Protein AF-A0A5J5EUI4-F1 (afdb_monomer)

Sequence (86 aa):
MSAERPRLSEQEKKNNHIASEQKRRMAIREGFDRLTEIVPGLEGQGRSESVVLRKSVDHMREVLQERQELIERIQALGGEIPPELQ

pLDDT: mean 89.13, std 11.53, range [40.84, 98.06]

Mean predicted aligned error: 7.28 Å

Radius of gyration: 23.44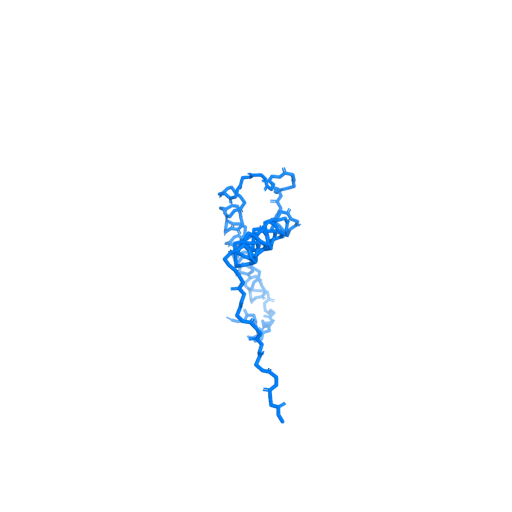 Å; Cα contac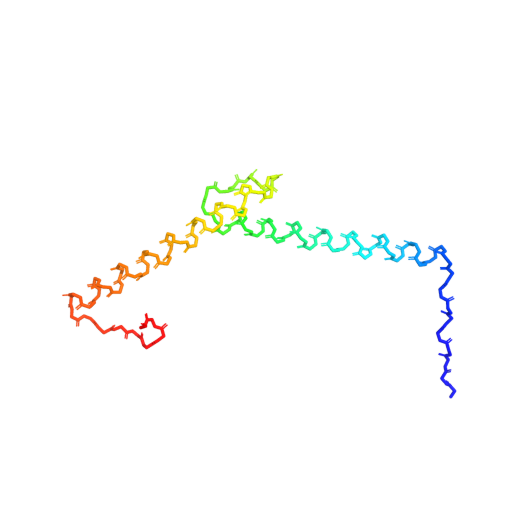ts (8 Å, |Δi|>4): 32; chains: 1; bounding box: 46×49×57 Å

Solvent-accessible surface area (backbone atoms only — not comparable to full-atom values): 5163 Å² total; per-residue (Å²): 132,83,79,76,77,76,80,74,50,73,67,53,49,53,51,51,50,52,52,51,51,50,53,52,52,48,56,51,49,54,52,45,49,54,49,27,74,73,36,87,93,27,75,91,45,68,84,41,66,70,58,50,55,50,52,45,54,52,50,52,51,51,53,55,48,53,52,50,54,52,50,53,50,37,49,75,73,71,44,86,75,56,80,96,74,110

InterPro domains:
  IPR011598 Myc-type, basic helix-loop-helix (bHLH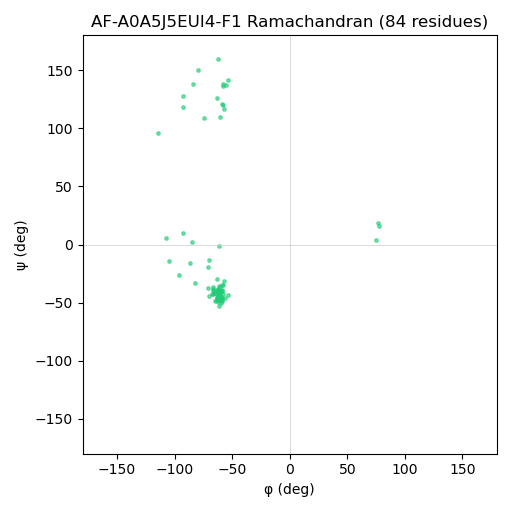) domain [PF00010] (13-62)
  IPR011598 Myc-type, basic helix-loop-helix (bHLH) domain [PS50888] (12-63)
  IPR011598 Myc-type, basic helix-loop-helix (bHLH) domain [SM00353] (18-69)
  IPR036638 Helix-loop-helix DNA-binding domain superfamily [G3DSA:4.10.280.10] (4-84)
  IPR036638 Helix-loop-helix DNA-binding domain superfamily [SSF47459] (4-78)
  IPR052207 Max-like/E-box-binding transcription factors [PTHR15741] (7-81)

Organism: NCBI:txid1250544

Secondary structure (DSSP, 8-state):
---PPPPPPHHHHHHHHHHHHHHHHHHHHHHHHHHHHHSTT-TT-TT-HHHHHHHHHHHHHHHHHHHHHHHHHHHHTTPPPPTTT-

Nearest PDB structures (foldseek):
  3ry9-assembly2_B  TM=3.998E-01  e=6.708E+00  synthetic construct

Foldseek 3Di:
DPPDDDDDDPVRVVVVVVVVVVVVVVVVLVVLVVLLVPQPPSPVVSPDPVVSVVSSVVSVVVVVVVLVVVVVVCVVVVHDDDPVSD

Structure (mmCIF, N/CA/C/O backbone):
data_AF-A0A5J5EUI4-F1
#
_entry.id   AF-A0A5J5EUI4-F1
#
loop_
_atom_site.group_PDB
_atom_site.id
_atom_site.type_symbol
_atom_site.label_atom_id
_atom_site.label_alt_id
_atom_site.label_comp_id
_atom_site.label_asym_id
_atom_site.label_entity_id
_atom_site.label_seq_id
_atom_site.pdbx_PDB_ins_code
_atom_site.Cartn_x
_atom_site.Cartn_y
_atom_site.Cartn_z
_atom_site.occupancy
_atom_site.B_iso_or_equiv
_atom_site.auth_seq_id
_atom_site.auth_comp_id
_atom_site.auth_asym_id
_atom_site.auth_atom_id
_atom_site.pdbx_PDB_model_num
ATOM 1 N N . MET A 1 1 ? 12.101 -39.877 -30.029 1.00 40.84 1 MET A N 1
ATOM 2 C CA . MET A 1 1 ? 13.232 -38.981 -30.338 1.00 40.84 1 MET A CA 1
ATOM 3 C C . MET A 1 1 ? 12.938 -37.635 -29.713 1.00 40.84 1 MET A C 1
ATOM 5 O O . MET A 1 1 ? 12.063 -36.931 -30.198 1.00 40.84 1 MET A O 1
ATOM 9 N N . SER A 1 2 ? 13.565 -37.335 -28.579 1.00 50.47 2 SER A N 1
ATOM 10 C CA . SER A 1 2 ? 13.387 -36.048 -27.907 1.00 50.47 2 SER A CA 1
ATOM 11 C C . SER A 1 2 ? 14.161 -35.007 -28.703 1.00 50.47 2 SER A C 1
ATOM 13 O O . SER A 1 2 ? 15.386 -35.063 -28.738 1.00 50.47 2 SER A O 1
ATOM 15 N N . ALA A 1 3 ? 13.456 -34.114 -29.396 1.00 54.78 3 ALA A N 1
ATOM 16 C CA . ALA A 1 3 ? 14.081 -32.992 -30.078 1.00 54.78 3 ALA A CA 1
ATOM 17 C C . ALA A 1 3 ? 14.799 -32.133 -29.026 1.00 54.78 3 ALA A C 1
ATOM 19 O O . ALA 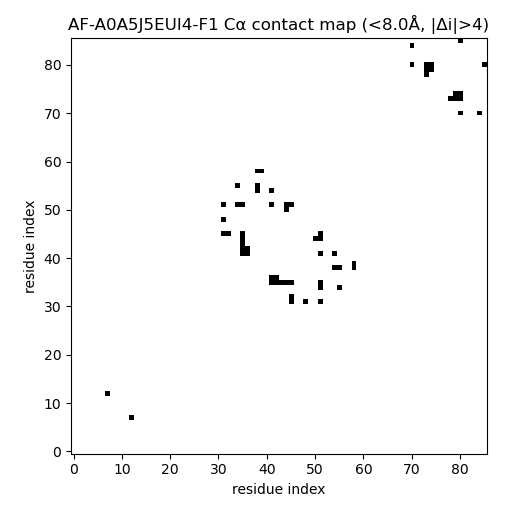A 1 3 ? 14.159 -31.516 -28.170 1.00 54.78 3 ALA A O 1
ATOM 20 N N . GLU A 1 4 ? 16.130 -32.159 -29.044 1.00 58.53 4 GLU A N 1
ATOM 21 C CA . GLU A 1 4 ? 16.958 -31.283 -28.225 1.00 58.53 4 GLU A CA 1
ATOM 22 C C . GLU A 1 4 ? 16.585 -29.837 -28.556 1.00 58.53 4 GLU A C 1
ATOM 24 O O . GLU A 1 4 ? 16.728 -29.389 -29.694 1.00 58.53 4 GLU A O 1
ATOM 29 N N . ARG A 1 5 ? 16.056 -29.108 -27.564 1.00 66.88 5 ARG A N 1
ATOM 30 C CA . ARG A 1 5 ? 15.798 -27.674 -27.710 1.00 66.88 5 ARG A CA 1
ATOM 31 C C . ARG A 1 5 ? 17.133 -27.003 -28.059 1.00 66.88 5 ARG A C 1
ATOM 33 O O . ARG A 1 5 ? 18.066 -27.131 -27.260 1.00 66.88 5 ARG A O 1
ATOM 40 N N . PRO A 1 6 ? 17.253 -26.319 -29.212 1.00 71.69 6 PRO A N 1
ATOM 41 C CA . PRO A 1 6 ? 18.507 -25.692 -29.599 1.00 71.69 6 PRO A CA 1
ATOM 42 C C . PRO A 1 6 ? 18.945 -24.701 -28.517 1.00 71.69 6 PRO A C 1
ATOM 44 O O . PRO A 1 6 ? 18.130 -23.964 -27.953 1.00 71.69 6 PRO A O 1
ATOM 47 N N . ARG A 1 7 ? 20.240 -24.718 -28.183 1.00 77.12 7 ARG A N 1
ATOM 48 C CA . ARG A 1 7 ? 20.824 -23.769 -27.231 1.00 77.12 7 ARG A CA 1
ATOM 49 C C . ARG A 1 7 ? 20.684 -22.361 -27.809 1.00 77.12 7 ARG A C 1
ATOM 51 O O . ARG A 1 7 ? 21.117 -22.121 -28.930 1.00 77.12 7 ARG A O 1
ATOM 58 N N . LEU A 1 8 ? 20.093 -21.456 -27.030 1.00 81.19 8 LEU A N 1
ATOM 59 C CA . LEU A 1 8 ? 19.913 -20.053 -27.408 1.00 81.19 8 LEU A CA 1
ATOM 60 C C . LEU A 1 8 ? 21.261 -19.418 -27.778 1.00 81.19 8 LEU A C 1
ATOM 62 O O . LEU A 1 8 ? 22.250 -19.604 -27.058 1.00 81.19 8 LEU A O 1
ATOM 66 N N . SER A 1 9 ? 21.282 -18.630 -28.849 1.00 88.62 9 SER A N 1
ATOM 67 C CA . SER A 1 9 ? 22.403 -17.750 -29.179 1.00 88.62 9 SER A CA 1
ATOM 68 C C . SER A 1 9 ? 22.608 -16.691 -28.091 1.00 88.62 9 SER A C 1
ATOM 70 O O . SER A 1 9 ? 21.700 -16.364 -27.324 1.00 88.62 9 SER A O 1
ATOM 72 N N . GLU A 1 10 ? 23.804 -16.105 -28.031 1.00 88.00 10 GLU A N 1
ATOM 73 C CA . GLU A 1 10 ? 24.104 -15.024 -27.081 1.00 88.00 10 GLU A CA 1
ATOM 74 C C . GLU A 1 10 ? 23.168 -13.816 -27.261 1.00 88.00 10 GLU A C 1
ATOM 76 O O . GLU A 1 10 ? 22.735 -13.205 -26.282 1.00 88.00 10 GLU A O 1
ATOM 81 N N . GLN A 1 11 ? 22.768 -13.520 -28.503 1.00 90.56 11 GLN A N 1
ATOM 82 C CA . GLN A 1 11 ? 21.804 -12.460 -28.793 1.00 90.56 11 GLN A CA 1
ATOM 83 C C . GLN A 1 11 ? 20.400 -12.798 -28.266 1.00 90.56 11 GLN A C 1
ATOM 85 O O . GLN A 1 11 ? 19.750 -11.942 -27.665 1.00 90.56 11 GLN A O 1
ATOM 90 N N . GLU A 1 12 ? 19.937 -14.041 -28.429 1.00 90.88 12 GLU A N 1
ATOM 91 C CA . GLU A 1 12 ? 18.648 -14.488 -27.884 1.00 90.88 12 GLU A CA 1
ATOM 92 C C . GLU A 1 12 ? 18.645 -14.490 -26.354 1.00 90.88 12 GLU A C 1
ATOM 94 O O . GLU A 1 12 ? 17.676 -14.040 -25.742 1.00 90.88 12 GLU A O 1
ATOM 99 N N . LYS A 1 13 ? 19.739 -14.925 -25.715 1.00 91.19 13 LYS A N 1
ATOM 100 C CA . LYS A 1 13 ? 19.884 -14.851 -24.252 1.00 91.19 13 LYS A CA 1
ATOM 101 C C . LYS A 1 13 ? 19.801 -13.410 -23.756 1.00 91.19 13 LYS A C 1
ATOM 103 O O . LYS A 1 13 ? 19.082 -13.143 -22.794 1.00 91.19 13 LYS A O 1
ATOM 108 N N . LYS A 1 14 ? 20.489 -12.479 -24.426 1.00 93.50 14 LYS A N 1
ATOM 109 C CA . LYS A 1 14 ? 20.453 -11.049 -24.090 1.00 93.50 14 LYS A CA 1
ATOM 110 C C . LYS A 1 14 ? 19.041 -10.474 -24.223 1.00 93.50 14 LYS A C 1
ATOM 112 O O . LYS A 1 14 ? 18.574 -9.796 -23.310 1.00 93.50 14 LYS A O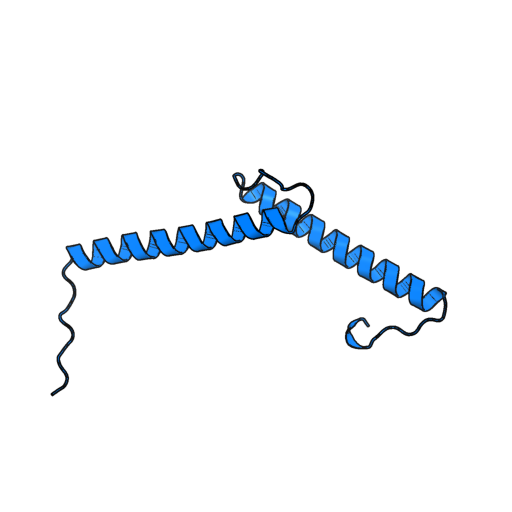 1
ATOM 117 N N . ASN A 1 15 ? 18.344 -10.786 -25.316 1.00 94.06 15 ASN A N 1
ATOM 118 C CA . ASN A 1 15 ? 16.967 -10.341 -25.541 1.00 94.06 15 ASN A CA 1
ATOM 119 C C . ASN A 1 15 ? 16.009 -10.904 -24.478 1.00 94.06 15 ASN A C 1
ATOM 121 O O . ASN A 1 15 ? 15.226 -10.151 -23.899 1.00 94.06 15 ASN A O 1
ATOM 125 N N . ASN A 1 16 ? 16.117 -12.198 -24.161 1.00 94.06 16 ASN A N 1
ATOM 126 C CA . ASN A 1 16 ? 15.311 -12.836 -23.118 1.00 94.06 16 ASN A CA 1
ATOM 127 C C . ASN A 1 16 ? 15.574 -12.234 -21.735 1.00 94.06 16 ASN A C 1
ATOM 129 O O . ASN A 1 16 ? 14.633 -12.027 -20.970 1.00 94.06 16 ASN A O 1
ATOM 133 N N . HIS A 1 17 ? 16.829 -11.914 -21.414 1.00 95.69 17 HIS A N 1
ATOM 134 C CA . HIS A 1 17 ? 17.172 -11.264 -20.151 1.00 95.69 17 HIS A CA 1
ATOM 135 C C . HIS A 1 17 ? 16.515 -9.881 -20.024 1.00 95.69 17 HIS A C 1
ATOM 137 O O . HIS A 1 17 ? 15.880 -9.595 -19.009 1.00 95.69 17 HIS A O 1
ATOM 143 N N . ILE A 1 18 ? 16.594 -9.055 -21.074 1.00 96.25 18 ILE A N 1
ATOM 144 C CA . ILE A 1 18 ? 15.955 -7.730 -21.108 1.00 96.25 18 ILE A CA 1
ATOM 145 C C . ILE A 1 18 ? 14.435 -7.857 -20.956 1.00 96.25 18 ILE A C 1
ATOM 147 O O . ILE A 1 18 ? 13.845 -7.168 -20.125 1.00 96.25 18 ILE A O 1
ATOM 151 N N . ALA A 1 19 ? 13.805 -8.764 -21.707 1.00 96.69 19 ALA A N 1
ATOM 152 C CA . ALA A 1 19 ? 12.362 -8.983 -21.641 1.00 96.69 19 ALA A CA 1
ATOM 153 C C . ALA A 1 19 ? 11.912 -9.473 -20.253 1.00 96.69 19 ALA A C 1
ATOM 155 O O . ALA A 1 19 ? 10.908 -9.000 -19.715 1.00 96.69 19 ALA A O 1
ATOM 156 N N . SER A 1 20 ? 12.672 -10.386 -19.639 1.00 97.31 20 SER A N 1
ATOM 157 C CA . SER A 1 20 ? 12.393 -10.883 -18.289 1.00 97.31 20 SER A CA 1
ATOM 158 C C . SER A 1 20 ? 12.472 -9.767 -17.247 1.00 97.31 20 SER A C 1
ATOM 160 O O .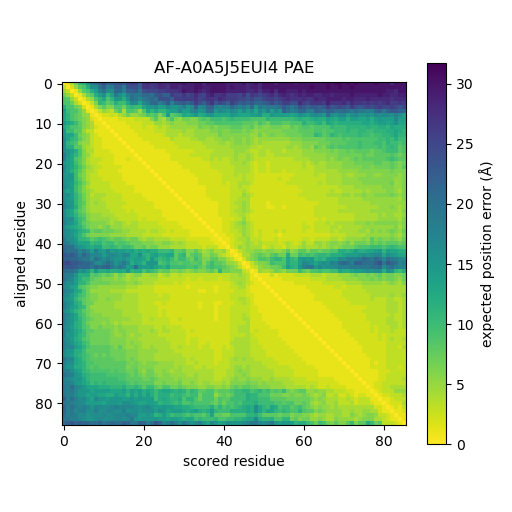 SER A 1 20 ? 11.607 -9.679 -16.377 1.00 97.31 20 SER A O 1
ATOM 162 N N . GLU A 1 21 ? 13.478 -8.896 -17.332 1.00 97.94 21 GLU A N 1
ATOM 163 C CA . GLU A 1 21 ? 13.626 -7.780 -16.396 1.00 97.94 21 GLU A CA 1
ATOM 164 C C . GLU A 1 21 ? 12.558 -6.700 -16.618 1.00 97.94 21 GLU A C 1
ATOM 166 O O . GLU A 1 21 ? 12.016 -6.167 -15.651 1.00 97.94 21 GLU A O 1
ATOM 171 N N . GLN A 1 22 ? 12.178 -6.418 -17.868 1.00 98.00 22 GLN A N 1
ATOM 172 C CA . GLN A 1 22 ? 11.043 -5.539 -18.166 1.00 98.00 22 GLN A CA 1
ATOM 173 C C . GLN A 1 22 ? 9.749 -6.080 -17.554 1.00 98.00 22 GLN A C 1
ATOM 175 O O . GLN A 1 22 ? 9.057 -5.346 -16.851 1.00 98.00 22 GLN A O 1
ATOM 180 N N . LYS A 1 23 ? 9.455 -7.374 -17.742 1.00 97.81 23 LYS A N 1
AT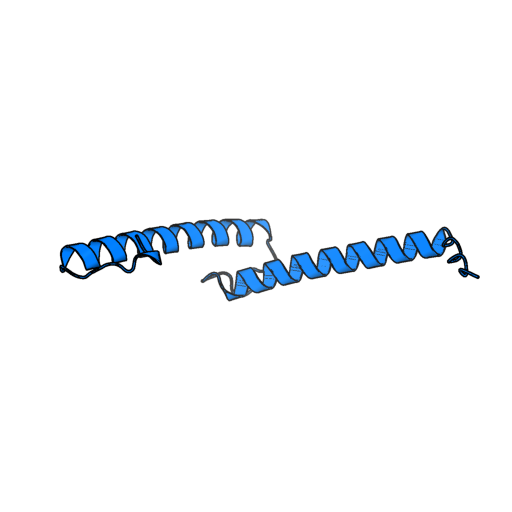OM 181 C CA . LYS A 1 23 ? 8.287 -8.023 -17.133 1.00 97.81 23 LYS A CA 1
ATOM 182 C C . LYS A 1 23 ? 8.326 -7.943 -15.607 1.00 97.81 23 LYS A C 1
ATOM 184 O O . LYS A 1 23 ? 7.322 -7.592 -14.992 1.00 97.81 23 LYS A O 1
ATOM 189 N N . ARG A 1 24 ? 9.483 -8.215 -14.994 1.00 98.06 24 ARG A N 1
ATOM 190 C CA . ARG A 1 24 ? 9.673 -8.097 -13.542 1.00 98.06 24 ARG A CA 1
ATOM 191 C C . ARG A 1 24 ? 9.390 -6.674 -13.052 1.00 98.06 24 ARG A C 1
ATOM 193 O O . ARG A 1 24 ? 8.672 -6.503 -12.073 1.00 98.06 24 ARG A O 1
ATOM 200 N N . ARG A 1 25 ? 9.915 -5.653 -13.735 1.00 96.62 25 ARG A N 1
ATOM 201 C CA . ARG A 1 25 ? 9.694 -4.242 -13.376 1.00 96.62 25 ARG A CA 1
ATOM 202 C C . ARG A 1 25 ? 8.248 -3.797 -13.558 1.00 96.62 25 ARG A C 1
ATOM 204 O O . ARG A 1 25 ? 7.758 -3.040 -12.727 1.00 96.62 25 ARG A O 1
ATOM 211 N N . MET A 1 26 ? 7.566 -4.266 -14.604 1.00 96.25 26 MET A N 1
ATOM 212 C CA . MET A 1 26 ? 6.137 -3.994 -14.791 1.00 96.25 26 MET A CA 1
ATOM 213 C C . MET A 1 26 ? 5.312 -4.582 -13.646 1.00 96.25 26 MET A C 1
ATOM 215 O O . MET A 1 26 ? 4.534 -3.853 -13.046 1.00 96.25 26 MET A O 1
ATOM 219 N N . ALA A 1 27 ? 5.568 -5.835 -13.257 1.00 96.12 27 ALA A N 1
ATOM 220 C CA . ALA A 1 27 ? 4.869 -6.465 -12.135 1.00 96.12 27 ALA A CA 1
ATOM 221 C C . ALA A 1 27 ? 5.088 -5.726 -10.799 1.00 96.12 27 ALA A C 1
ATOM 223 O O . ALA A 1 27 ? 4.168 -5.621 -9.989 1.00 96.12 27 ALA A O 1
ATOM 224 N N . ILE A 1 28 ? 6.294 -5.189 -10.567 1.00 94.00 28 ILE A N 1
ATOM 225 C CA . ILE A 1 28 ? 6.577 -4.350 -9.391 1.00 94.00 28 ILE A CA 1
ATOM 226 C C . ILE A 1 28 ? 5.750 -3.061 -9.445 1.00 94.00 28 ILE A C 1
ATOM 228 O O . ILE A 1 28 ? 5.102 -2.722 -8.458 1.00 94.00 28 ILE A O 1
ATOM 232 N N . ARG A 1 29 ? 5.734 -2.369 -10.591 1.00 92.69 29 ARG A N 1
ATOM 233 C CA . ARG A 1 29 ? 4.965 -1.128 -10.766 1.00 92.69 29 ARG A CA 1
ATOM 234 C C . ARG A 1 29 ? 3.467 -1.350 -10.564 1.00 92.69 29 ARG A C 1
ATOM 236 O O . ARG A 1 29 ? 2.869 -0.615 -9.797 1.00 92.69 29 ARG A O 1
ATOM 243 N N . GLU A 1 30 ? 2.904 -2.406 -11.145 1.00 93.06 30 GLU A N 1
ATOM 244 C CA . GLU A 1 30 ? 1.503 -2.786 -10.917 1.00 93.06 30 GLU A CA 1
ATOM 245 C C . GLU A 1 30 ? 1.211 -3.044 -9.431 1.00 93.06 30 GLU A C 1
ATOM 247 O O . GLU A 1 30 ? 0.124 -2.748 -8.943 1.00 93.06 30 GLU A O 1
ATOM 252 N N . GLY A 1 31 ? 2.177 -3.592 -8.685 1.00 93.31 31 GLY A N 1
ATOM 253 C CA . GLY A 1 31 ? 2.076 -3.730 -7.233 1.00 93.31 31 GLY A CA 1
ATOM 254 C C . GLY A 1 31 ? 1.975 -2.384 -6.514 1.00 93.31 31 GLY A C 1
ATOM 255 O O . GLY A 1 31 ? 1.136 -2.235 -5.631 1.00 93.31 31 GLY A O 1
ATOM 256 N N . PHE A 1 32 ? 2.789 -1.406 -6.911 1.00 93.50 32 PHE A N 1
ATOM 257 C CA . PHE A 1 32 ? 2.723 -0.043 -6.381 1.00 93.50 32 PHE A CA 1
ATOM 258 C C . PHE A 1 32 ? 1.423 0.667 -6.753 1.00 93.50 32 PHE A C 1
ATOM 260 O O . PHE A 1 32 ? 0.829 1.302 -5.886 1.00 93.50 32 PHE A O 1
ATOM 267 N N . ASP A 1 33 ? 0.957 0.519 -7.991 1.00 91.50 33 ASP A N 1
ATOM 268 C CA . ASP A 1 33 ? -0.303 1.113 -8.440 1.00 91.50 33 ASP A CA 1
ATOM 269 C C . ASP A 1 33 ? -1.474 0.588 -7.589 1.00 91.50 33 ASP A C 1
ATOM 271 O O . ASP A 1 33 ? -2.222 1.383 -7.020 1.00 91.50 33 ASP A O 1
ATOM 275 N N . ARG A 1 34 ? -1.542 -0.731 -7.343 1.00 92.69 34 ARG A N 1
ATOM 276 C CA . ARG A 1 34 ? -2.539 -1.322 -6.428 1.00 92.69 34 ARG A CA 1
ATOM 277 C C . ARG A 1 34 ? -2.450 -0.778 -5.002 1.00 92.69 34 ARG A C 1
ATOM 279 O O . ARG A 1 34 ? -3.480 -0.562 -4.374 1.00 92.69 34 ARG A O 1
ATOM 286 N N . LEU A 1 35 ? -1.244 -0.549 -4.472 1.00 93.38 35 LEU A N 1
ATOM 287 C CA . LEU A 1 35 ? -1.094 0.062 -3.144 1.00 93.38 35 LEU A CA 1
ATOM 288 C C . LEU A 1 35 ? -1.690 1.474 -3.105 1.00 93.38 35 LEU A C 1
ATOM 290 O O . LEU A 1 35 ? -2.321 1.839 -2.118 1.00 93.38 35 LEU A O 1
ATOM 294 N N . THR A 1 36 ? -1.534 2.257 -4.176 1.00 91.69 36 THR A N 1
ATOM 295 C CA . THR A 1 36 ? -2.113 3.609 -4.239 1.00 91.69 36 THR A CA 1
ATOM 296 C C . THR A 1 36 ? -3.633 3.640 -4.365 1.00 91.69 36 THR A C 1
ATOM 298 O O . THR A 1 36 ? -4.229 4.662 -4.046 1.00 91.69 36 THR A O 1
ATOM 301 N N . GLU A 1 37 ? -4.256 2.543 -4.800 1.00 91.94 37 GLU A N 1
ATOM 302 C CA . GLU A 1 37 ? -5.716 2.412 -4.882 1.00 91.94 37 GLU A CA 1
ATOM 303 C C . GLU A 1 37 ? -6.349 2.037 -3.535 1.00 91.94 37 GLU A C 1
ATOM 305 O O . GLU A 1 37 ? -7.474 2.444 -3.257 1.00 91.94 37 GLU A O 1
ATOM 310 N N . ILE A 1 38 ? -5.648 1.254 -2.705 1.00 92.88 38 ILE A N 1
ATOM 311 C CA . ILE A 1 38 ? -6.199 0.732 -1.441 1.00 92.88 38 ILE A CA 1
ATOM 312 C C . ILE A 1 38 ? -5.831 1.572 -0.216 1.00 92.88 38 ILE A C 1
ATOM 314 O O . ILE A 1 38 ? -6.547 1.524 0.779 1.00 92.88 38 ILE A O 1
ATOM 318 N N . VAL A 1 39 ? -4.710 2.299 -0.252 1.00 93.75 39 VAL A N 1
ATOM 319 C CA . VAL A 1 39 ? -4.245 3.107 0.882 1.00 93.75 39 VAL A CA 1
ATOM 320 C C . VAL A 1 39 ? -4.783 4.534 0.736 1.00 93.75 39 VAL A C 1
ATOM 322 O O . VAL A 1 39 ? -4.405 5.221 -0.219 1.00 93.75 39 VAL A O 1
ATOM 325 N N . PRO A 1 40 ? -5.607 5.022 1.680 1.00 91.62 40 PRO A N 1
ATOM 326 C CA . PRO A 1 40 ? -6.176 6.364 1.611 1.00 91.62 40 PRO A CA 1
ATOM 327 C C . PRO A 1 40 ? -5.106 7.461 1.526 1.00 91.62 40 PRO A C 1
ATOM 329 O O . PRO A 1 40 ? -4.098 7.432 2.238 1.00 91.62 40 PRO A O 1
ATOM 332 N N . GLY A 1 41 ? -5.322 8.467 0.673 1.00 86.88 41 GLY A N 1
ATOM 333 C CA . GLY A 1 41 ? -4.416 9.616 0.565 1.00 86.88 41 GLY A CA 1
ATOM 334 C C . GLY A 1 41 ? -3.119 9.334 -0.205 1.00 86.88 41 GLY A C 1
ATOM 335 O O . GLY A 1 41 ? -2.128 10.067 -0.040 1.00 86.88 41 GLY A O 1
ATOM 336 N N . LEU A 1 42 ? -3.091 8.265 -1.008 1.00 88.38 42 LEU A N 1
ATOM 337 C CA . LEU A 1 42 ? -2.030 7.956 -1.972 1.00 88.38 42 LEU A CA 1
ATOM 338 C C . LEU A 1 42 ? -2.443 8.171 -3.435 1.00 88.38 42 LEU A C 1
ATOM 340 O O . LEU A 1 42 ? -1.638 7.901 -4.334 1.00 88.38 42 LEU A O 1
ATOM 344 N N . GLU A 1 43 ? -3.632 8.711 -3.701 1.00 79.75 43 GLU A N 1
ATOM 345 C CA . GLU A 1 43 ? -4.133 8.923 -5.056 1.00 79.75 43 GLU A CA 1
ATOM 346 C C . GLU A 1 43 ? -3.169 9.828 -5.845 1.00 79.75 43 GLU A C 1
ATOM 348 O O . GLU A 1 43 ? -2.840 10.949 -5.450 1.00 79.75 43 GLU A O 1
ATOM 353 N N . GLY A 1 44 ? -2.642 9.319 -6.961 1.00 72.94 44 GLY A N 1
ATOM 354 C CA . GLY A 1 44 ? -1.667 10.042 -7.785 1.00 72.94 44 GLY A CA 1
ATOM 355 C C . GLY A 1 44 ? -0.239 10.121 -7.216 1.00 72.94 44 GLY A C 1
ATOM 356 O O . GLY A 1 44 ? 0.624 10.731 -7.850 1.00 72.94 44 GLY A O 1
ATOM 357 N N . GLN A 1 45 ? 0.058 9.481 -6.074 1.00 72.69 45 GLN A N 1
ATOM 358 C CA . GLN A 1 45 ? 1.399 9.447 -5.459 1.00 72.69 45 GLN A CA 1
ATOM 359 C C . GLN A 1 45 ? 2.261 8.234 -5.863 1.00 72.69 45 GLN A C 1
ATOM 361 O O . GLN A 1 45 ? 3.365 8.069 -5.339 1.00 72.69 45 GLN A O 1
ATOM 366 N N . GLY A 1 46 ? 1.842 7.433 -6.852 1.00 65.00 46 GLY A N 1
ATOM 367 C CA . GLY A 1 46 ? 2.534 6.206 -7.300 1.00 65.00 46 GLY A CA 1
ATOM 368 C C . GLY A 1 46 ? 3.961 6.385 -7.843 1.00 65.00 46 GLY A C 1
ATOM 369 O O . GLY A 1 46 ? 4.623 5.416 -8.203 1.00 65.00 46 GLY A O 1
ATOM 370 N N . ARG A 1 47 ? 4.474 7.621 -7.905 1.00 69.69 47 ARG A N 1
ATOM 371 C CA . ARG A 1 47 ? 5.828 7.929 -8.396 1.00 69.69 47 ARG A CA 1
ATOM 372 C C . ARG A 1 47 ? 6.922 7.838 -7.334 1.00 69.69 47 ARG A C 1
ATOM 374 O O . ARG A 1 47 ? 8.092 7.799 -7.704 1.00 69.69 47 ARG A O 1
ATOM 381 N N . SER A 1 48 ? 6.581 7.824 -6.044 1.00 85.62 48 SER A N 1
ATOM 382 C CA . SER A 1 48 ? 7.569 7.702 -4.965 1.00 85.62 48 SER A CA 1
ATOM 383 C C . SER A 1 48 ? 7.395 6.384 -4.215 1.00 85.62 48 SER A C 1
ATOM 385 O O . SER A 1 48 ? 6.592 6.287 -3.289 1.00 85.62 48 SER A O 1
ATOM 387 N N . GLU A 1 49 ? 8.178 5.373 -4.603 1.00 89.19 49 GLU A N 1
ATOM 388 C CA . GLU A 1 49 ? 8.133 4.022 -4.018 1.00 89.19 49 GLU A CA 1
ATOM 389 C C . GLU A 1 49 ? 8.279 4.046 -2.486 1.00 89.19 49 GLU A C 1
ATOM 391 O O . GLU A 1 49 ? 7.518 3.403 -1.767 1.00 89.19 49 GLU A O 1
ATOM 396 N N . SER A 1 50 ? 9.209 4.846 -1.957 1.00 91.00 50 SER A N 1
ATOM 397 C CA . SER A 1 50 ? 9.443 4.945 -0.511 1.00 91.00 50 SER A CA 1
ATOM 398 C C . SER A 1 50 ? 8.275 5.579 0.249 1.00 91.00 50 SER A C 1
ATOM 400 O O . SER A 1 50 ? 7.972 5.157 1.365 1.00 91.00 50 SER A O 1
ATOM 402 N N . VAL A 1 51 ? 7.601 6.571 -0.342 1.00 90.69 51 VAL A N 1
ATOM 403 C CA . VAL A 1 51 ? 6.418 7.205 0.257 1.00 90.69 51 VAL A CA 1
ATOM 404 C C . VAL A 1 51 ? 5.243 6.239 0.258 1.00 90.69 51 VAL A C 1
ATOM 406 O O . VAL A 1 51 ? 4.583 6.119 1.289 1.00 90.69 51 VAL A O 1
ATOM 409 N N . VAL A 1 52 ? 5.021 5.529 -0.854 1.00 93.12 52 VAL A N 1
ATOM 410 C CA . VAL A 1 52 ? 3.951 4.530 -0.961 1.00 93.12 52 VAL A CA 1
ATOM 411 C C . VAL A 1 52 ? 4.143 3.434 0.082 1.00 93.12 52 VAL A C 1
ATOM 413 O O . VAL A 1 52 ? 3.221 3.174 0.849 1.00 93.12 52 VAL A O 1
ATOM 416 N N . LEU A 1 53 ? 5.342 2.847 0.192 1.00 94.94 53 LEU A N 1
ATOM 417 C CA . LEU A 1 53 ? 5.609 1.799 1.185 1.00 94.94 53 LEU A CA 1
ATOM 418 C C . LEU A 1 53 ? 5.424 2.296 2.619 1.00 94.94 53 LEU A C 1
ATOM 420 O O . LEU A 1 53 ? 4.780 1.619 3.415 1.00 94.94 53 LEU A O 1
ATOM 424 N N . ARG A 1 54 ? 5.955 3.480 2.951 1.00 94.06 54 ARG A N 1
ATOM 425 C CA . ARG A 1 54 ? 5.829 4.035 4.305 1.00 94.06 54 ARG A CA 1
ATOM 426 C C . ARG A 1 54 ? 4.367 4.259 4.683 1.00 94.06 54 ARG A C 1
ATOM 428 O O . ARG A 1 54 ? 3.925 3.713 5.685 1.00 94.06 54 ARG A O 1
ATOM 435 N N . LYS A 1 55 ? 3.613 4.980 3.848 1.00 93.94 55 LYS A N 1
ATOM 436 C CA . LYS A 1 55 ? 2.186 5.235 4.091 1.00 93.94 55 LYS A CA 1
ATOM 437 C C . LYS A 1 55 ? 1.365 3.947 4.138 1.00 93.94 55 LYS A C 1
ATOM 439 O O . LYS A 1 55 ? 0.451 3.854 4.943 1.00 93.94 55 LYS A O 1
ATOM 444 N N . SER A 1 56 ? 1.714 2.945 3.327 1.00 95.81 56 SER A N 1
ATOM 445 C CA . SER A 1 56 ? 1.056 1.632 3.378 1.00 95.81 56 SER A CA 1
ATOM 446 C C . SER A 1 56 ? 1.245 0.961 4.740 1.00 95.81 56 SER A C 1
ATOM 448 O O . SER A 1 56 ? 0.287 0.455 5.313 1.00 95.81 56 SER A O 1
ATOM 450 N N . VAL A 1 57 ? 2.467 0.981 5.286 1.00 96.88 57 VAL A N 1
ATOM 451 C CA . VAL A 1 57 ? 2.758 0.416 6.615 1.00 96.88 57 VAL A CA 1
ATOM 452 C C . VAL A 1 57 ? 2.054 1.197 7.722 1.00 96.88 57 VAL A C 1
ATOM 454 O O . VAL A 1 57 ? 1.529 0.585 8.650 1.00 96.88 57 VAL A O 1
ATOM 457 N N . ASP A 1 58 ? 2.038 2.526 7.632 1.00 96.25 58 ASP A N 1
ATOM 458 C CA . ASP A 1 58 ? 1.357 3.376 8.610 1.00 96.25 58 ASP A CA 1
ATOM 459 C C . ASP A 1 58 ? -0.152 3.085 8.616 1.00 96.25 58 ASP A C 1
ATOM 461 O O . ASP A 1 58 ? -0.706 2.760 9.664 1.00 96.25 58 ASP A O 1
ATOM 465 N N . HIS A 1 59 ? -0.781 3.032 7.439 1.00 96.81 59 HIS A N 1
ATOM 466 C CA . HIS A 1 59 ? -2.194 2.682 7.306 1.00 96.81 59 HIS A CA 1
ATOM 467 C C . HIS A 1 59 ? -2.512 1.272 7.830 1.00 96.81 59 HIS A C 1
ATOM 469 O O . HIS A 1 59 ? -3.499 1.074 8.533 1.00 96.81 59 HIS A O 1
ATOM 475 N N . MET A 1 60 ? -1.656 0.277 7.560 1.00 97.19 60 MET A N 1
ATOM 476 C CA . MET A 1 60 ? -1.836 -1.070 8.119 1.00 97.19 60 MET A CA 1
ATOM 477 C C . MET A 1 60 ? -1.847 -1.067 9.652 1.00 97.19 60 MET A C 1
ATOM 479 O O . MET A 1 60 ? -2.625 -1.800 10.258 1.00 97.19 60 MET A O 1
ATOM 483 N N . ARG A 1 61 ? -0.982 -0.269 10.288 1.00 97.75 61 ARG A N 1
ATOM 484 C CA . ARG A 1 61 ? -0.944 -0.152 11.753 1.00 97.75 61 ARG A CA 1
ATOM 485 C C . ARG A 1 61 ? -2.210 0.503 12.294 1.00 97.75 61 ARG A C 1
ATOM 487 O O . ARG A 1 61 ? -2.748 0.004 13.275 1.00 97.75 61 ARG A O 1
ATOM 494 N N . GLU A 1 62 ? -2.686 1.558 11.639 1.00 97.12 62 GLU A N 1
ATOM 495 C CA . GLU A 1 62 ? -3.936 2.243 11.991 1.00 97.12 62 GLU A CA 1
ATOM 496 C C . GLU A 1 62 ? -5.133 1.287 11.925 1.00 97.12 62 GLU A C 1
ATOM 498 O O . GLU A 1 62 ? -5.871 1.167 12.897 1.00 97.12 62 GLU A O 1
ATOM 503 N N . VAL A 1 63 ? -5.275 0.528 10.833 1.00 96.88 63 VAL A N 1
ATOM 504 C CA . VAL A 1 63 ? -6.378 -0.437 10.662 1.00 96.88 63 VAL A CA 1
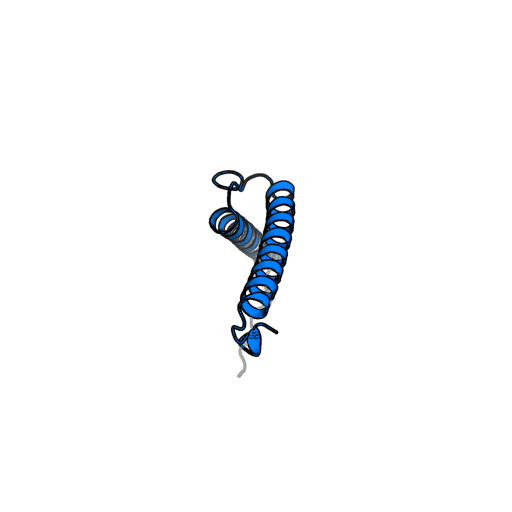ATOM 505 C C . VAL A 1 63 ? -6.322 -1.561 11.703 1.00 96.88 63 VAL A C 1
ATOM 507 O O . VAL A 1 63 ? -7.356 -1.990 12.215 1.00 96.88 63 VAL A O 1
ATOM 510 N N . LEU A 1 64 ? -5.126 -2.054 12.045 1.00 96.50 64 LEU A N 1
ATOM 511 C CA . LEU A 1 64 ? -4.969 -3.068 13.095 1.00 96.50 64 LEU A CA 1
ATOM 512 C C . LEU A 1 64 ? -5.331 -2.524 14.480 1.00 96.50 64 LEU A C 1
ATOM 514 O O . LEU A 1 64 ? -5.950 -3.241 15.268 1.00 96.50 64 LEU A O 1
ATOM 518 N N . GLN A 1 65 ? -4.964 -1.275 14.768 1.00 97.50 65 GLN A N 1
ATOM 519 C CA . GLN A 1 65 ? -5.342 -0.608 16.008 1.00 97.50 65 GLN A CA 1
ATOM 520 C C . GLN A 1 65 ? -6.859 -0.398 16.078 1.00 97.50 65 GLN A C 1
ATOM 522 O O . GLN A 1 65 ? -7.476 -0.788 17.065 1.00 97.50 65 GLN A O 1
ATOM 527 N N . GLU A 1 66 ? -7.474 0.137 15.022 1.00 96.88 66 GLU A N 1
ATOM 528 C CA . GLU A 1 66 ? -8.924 0.345 14.955 1.00 96.88 66 GLU A CA 1
ATOM 529 C C . GLU A 1 66 ? -9.683 -0.975 15.145 1.00 96.88 66 GLU A C 1
ATOM 531 O O . GLU A 1 66 ? -10.646 -1.046 15.909 1.00 96.88 66 GLU A O 1
ATOM 536 N N . ARG A 1 67 ? -9.213 -2.062 14.520 1.00 95.75 67 ARG A N 1
ATOM 537 C CA . ARG A 1 67 ? -9.774 -3.402 14.729 1.00 95.75 67 ARG A CA 1
ATOM 538 C C . ARG A 1 67 ? -9.749 -3.805 16.206 1.00 95.75 67 ARG A C 1
ATOM 540 O O . ARG A 1 67 ? -10.745 -4.334 16.696 1.00 95.75 67 ARG A O 1
ATOM 547 N N . GLN A 1 68 ? -8.632 -3.587 16.899 1.00 95.56 68 GLN A N 1
ATOM 548 C CA . GLN A 1 68 ? -8.497 -3.914 18.320 1.00 95.56 68 GLN A CA 1
ATOM 549 C C . GLN A 1 68 ? -9.464 -3.086 19.181 1.00 95.56 68 GLN A C 1
ATOM 551 O O . GLN A 1 68 ? -10.181 -3.644 20.009 1.00 95.56 68 GLN A O 1
ATOM 556 N N . GLU A 1 69 ? -9.553 -1.781 18.929 1.00 96.62 69 GLU A N 1
ATOM 557 C CA . GLU A 1 69 ? -10.470 -0.878 19.636 1.00 96.62 69 GLU A CA 1
ATOM 558 C C . GLU A 1 69 ? -11.943 -1.273 19.429 1.00 96.62 69 GLU A C 1
ATOM 560 O O . GLU A 1 69 ? -12.747 -1.254 20.365 1.00 96.62 69 GLU A O 1
ATOM 565 N N . LEU A 1 70 ? -12.313 -1.683 18.211 1.00 95.62 70 LEU A N 1
ATOM 566 C CA . LEU A 1 70 ? -13.659 -2.172 17.907 1.00 95.62 70 LEU A CA 1
ATOM 567 C C . LEU A 1 70 ? -13.976 -3.486 18.631 1.00 95.62 70 LEU A C 1
ATOM 569 O O . LEU A 1 70 ? -15.088 -3.641 19.138 1.00 95.62 70 LEU A O 1
ATOM 573 N N . ILE A 1 71 ? -13.015 -4.408 18.719 1.00 95.44 71 ILE A N 1
ATOM 574 C CA . ILE A 1 71 ? -13.164 -5.666 19.466 1.00 95.44 71 ILE A CA 1
ATOM 575 C C . ILE A 1 71 ? -13.399 -5.384 20.950 1.00 95.44 71 ILE A C 1
ATOM 577 O O . ILE A 1 71 ? -14.361 -5.893 21.527 1.00 95.44 71 ILE A O 1
ATOM 581 N N . GLU A 1 72 ? -12.575 -4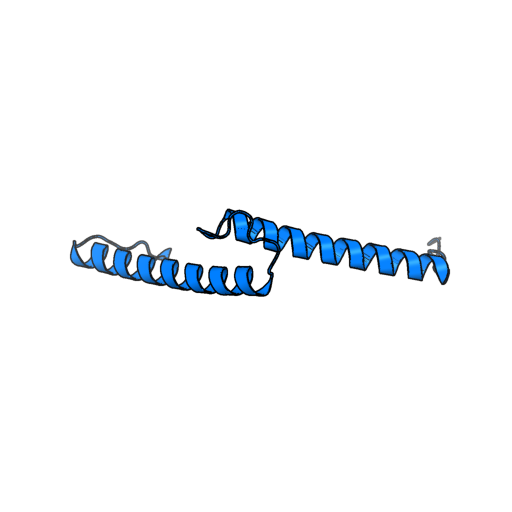.530 21.554 1.00 94.50 72 GLU A N 1
ATOM 582 C CA . GLU A 1 72 ? -12.723 -4.134 22.957 1.00 94.50 72 GLU A CA 1
ATOM 583 C C . GLU A 1 72 ? -14.080 -3.473 23.211 1.00 94.50 72 GLU A C 1
ATOM 585 O O . GLU A 1 72 ? -14.753 -3.764 24.203 1.00 94.50 72 GLU A O 1
ATOM 590 N N . ARG A 1 73 ? -14.540 -2.633 22.276 1.00 95.88 73 ARG A N 1
ATOM 591 C CA . ARG A 1 73 ? -15.854 -1.994 22.359 1.00 95.88 73 ARG A CA 1
ATOM 592 C C . ARG A 1 73 ? -17.003 -2.996 22.285 1.00 95.88 73 ARG A C 1
ATOM 594 O O . ARG A 1 73 ? -17.968 -2.850 23.033 1.00 95.88 73 ARG A O 1
ATOM 601 N N . ILE A 1 74 ? -16.927 -3.994 21.405 1.00 95.12 74 ILE A N 1
ATOM 602 C CA . ILE A 1 74 ? -17.949 -5.046 21.312 1.00 95.12 74 ILE A CA 1
ATOM 603 C C . ILE A 1 74 ? -17.999 -5.841 22.622 1.00 95.12 74 ILE A C 1
ATOM 605 O O . ILE A 1 74 ? -19.083 -6.020 23.176 1.00 95.12 74 ILE A O 1
ATOM 609 N N . GLN A 1 75 ? -16.842 -6.233 23.165 1.00 93.75 75 GLN A N 1
ATOM 610 C CA . GLN A 1 75 ? -16.759 -6.940 24.447 1.00 93.75 75 GLN A CA 1
ATOM 611 C C . GLN A 1 75 ? -17.336 -6.110 25.601 1.00 93.75 75 GLN A C 1
ATOM 613 O O . GLN A 1 75 ? -18.111 -6.626 26.405 1.00 93.75 75 GLN A O 1
ATOM 618 N N . ALA A 1 76 ? -17.020 -4.812 25.664 1.00 94.88 76 ALA A N 1
ATOM 619 C CA . ALA A 1 76 ? -17.537 -3.907 26.691 1.00 94.88 76 ALA A CA 1
ATOM 620 C C . ALA A 1 76 ? -19.067 -3.741 26.634 1.00 94.88 76 ALA A C 1
ATOM 622 O O . ALA A 1 76 ? -19.705 -3.517 27.661 1.00 94.88 76 ALA A O 1
ATOM 623 N N . LEU A 1 77 ? -19.662 -3.870 25.446 1.00 96.62 77 LEU A N 1
ATOM 624 C CA . LEU A 1 77 ? -21.112 -3.858 25.243 1.00 96.62 77 LEU A CA 1
ATOM 625 C C . LEU A 1 77 ? -21.763 -5.237 25.460 1.00 96.62 77 LEU A C 1
ATOM 627 O O . LEU A 1 77 ? -22.975 -5.365 25.291 1.00 96.62 77 LEU A O 1
ATOM 631 N N . GLY A 1 78 ? -20.986 -6.256 25.843 1.00 94.06 78 GLY A N 1
ATOM 632 C CA . GLY A 1 78 ? -21.460 -7.624 26.063 1.00 94.06 78 GLY A CA 1
ATOM 633 C C . GLY A 1 78 ? -21.693 -8.423 24.779 1.00 94.06 78 GLY A C 1
ATOM 634 O O . GLY A 1 78 ? -22.381 -9.440 24.817 1.00 94.06 78 GLY A O 1
ATOM 635 N N . GLY A 1 79 ? -21.163 -7.961 23.644 1.00 92.44 79 GLY A N 1
ATOM 636 C CA . GLY A 1 79 ? -21.214 -8.689 22.381 1.00 92.44 79 GLY A CA 1
ATOM 637 C C . GLY A 1 79 ? -20.154 -9.788 22.301 1.00 92.44 79 GLY A C 1
ATOM 638 O O . GLY A 1 79 ? -19.071 -9.681 22.878 1.00 92.44 79 GLY A O 1
ATOM 639 N N . GLU A 1 80 ? -20.461 -10.846 21.556 1.00 91.94 80 GLU A N 1
ATOM 640 C CA . GLU A 1 80 ? -19.526 -11.938 21.289 1.00 91.94 80 GLU A CA 1
ATOM 641 C C . GLU A 1 80 ? -18.609 -11.596 20.107 1.00 91.94 80 GLU A C 1
ATOM 643 O O . GLU A 1 80 ? -19.051 -11.059 19.090 1.00 91.94 80 GLU A O 1
ATOM 648 N N . ILE A 1 81 ? -17.320 -11.920 20.241 1.00 90.75 81 ILE A N 1
ATOM 649 C CA . ILE A 1 81 ? -16.324 -11.737 19.180 1.00 90.75 81 ILE A CA 1
ATOM 650 C C . ILE A 1 81 ? -16.222 -13.037 18.381 1.00 90.75 81 ILE A C 1
ATOM 652 O O . ILE A 1 81 ? -15.998 -14.085 18.993 1.00 90.75 81 ILE A O 1
ATOM 656 N N . PRO A 1 82 ? -16.350 -12.994 17.042 1.00 88.31 82 PRO A N 1
ATOM 657 C CA . PRO A 1 82 ? -16.119 -14.163 16.203 1.00 88.31 82 PRO A CA 1
ATOM 658 C C . PRO A 1 82 ? -14.734 -14.781 16.472 1.00 88.31 82 PRO A C 1
ATOM 660 O O . PRO A 1 82 ? -13.777 -14.026 16.656 1.00 88.31 82 PRO A O 1
ATOM 663 N N . PRO A 1 83 ? -14.580 -16.118 16.474 1.00 86.19 83 PRO A N 1
ATOM 664 C CA . PRO A 1 83 ? -13.300 -16.774 16.764 1.00 86.19 83 PRO A CA 1
ATOM 665 C C . PRO A 1 83 ? -12.155 -16.347 15.840 1.00 86.19 83 PRO A C 1
ATOM 667 O O . PRO A 1 83 ? -11.006 -16.295 16.258 1.00 86.19 83 PRO A O 1
ATOM 670 N N . GLU A 1 84 ? -12.456 -16.009 14.587 1.00 87.44 84 GLU A N 1
ATOM 671 C CA . GLU A 1 84 ? -11.492 -15.475 13.622 1.00 87.44 84 GLU A CA 1
ATOM 672 C C . GLU A 1 84 ? -11.017 -14.049 13.947 1.00 87.44 84 GLU A C 1
ATOM 674 O O . GLU A 1 84 ? -10.053 -13.563 13.345 1.00 87.44 84 GLU A O 1
ATOM 679 N N . LEU A 1 85 ? -11.707 -13.365 14.866 1.00 81.19 85 LEU A N 1
ATOM 680 C CA . LEU A 1 85 ? -11.380 -12.018 15.304 1.00 81.19 85 LEU A CA 1
ATOM 681 C C . LEU A 1 85 ? -10.727 -11.932 16.693 1.00 81.19 85 LEU A C 1
ATOM 683 O O . LEU A 1 85 ? -10.151 -10.882 16.987 1.00 81.19 85 LEU A O 1
ATOM 687 N N . GLN A 1 86 ? -10.781 -13.002 17.493 1.00 64.38 86 GLN A N 1
ATOM 688 C CA . GLN A 1 86 ? -10.085 -13.121 18.785 1.00 64.38 86 GLN A CA 1
ATOM 689 C C . GLN A 1 86 ? -8.560 -13.143 18.625 1.00 64.38 86 GLN A C 1
ATOM 691 O O . GLN A 1 86 ? -7.893 -12.618 19.543 1.00 64.38 86 GLN A O 1
#